Protein AF-N6WUW8-F1 (afdb_monomer_lite)

Secondary structure (DSSP, 8-state):
-PPP-PPPHHHHHHHHHHHHHHHHHHHHHHHHHHHHHHHHHHHHHHHTSTTTHHHHHHHHHHHHHHHHHHHHHHHHHHHHHHHHHHHHHTT-

Sequence (92 aa):
MMAPKELTHRDWWLGMADLASAGAAATAGRLEQVHLSIADETFNVLARIPVTRPVSQRVRQIHHGISTLSYRSVSAGALAFNMWLARQVSKD

Foldseek 3Di:
DDDDDDQDPVNVVLVVLLVVLVVQLVVLVVVLVVVLVVLVVVLVVQCVDVVSNVVSVVVNVVCNVVSVVVSVVRNVVSVVVSVVSVVVVVVD

Radius of gyration: 21.12 Å; chains: 1; bounding box: 44×18×69 Å

Structure (mmCIF, N/CA/C/O backbone):
data_AF-N6WUW8-F1
#
_entry.id   AF-N6WUW8-F1
#
loop_
_atom_site.group_PDB
_atom_site.id
_atom_site.type_symbol
_atom_site.label_atom_id
_atom_site.label_alt_id
_atom_site.label_comp_id
_atom_site.label_asym_id
_atom_site.label_entity_id
_atom_site.label_seq_id
_atom_site.pdbx_PDB_ins_code
_atom_site.Cartn_x
_atom_site.Cartn_y
_atom_site.Cartn_z
_atom_site.occupancy
_atom_site.B_iso_or_equiv
_atom_site.auth_seq_id
_atom_site.auth_comp_id
_atom_site.auth_asym_id
_atom_site.auth_atom_id
_atom_site.pdbx_PDB_model_num
ATOM 1 N N . MET A 1 1 ? 13.990 -8.262 -43.328 1.00 46.06 1 MET A N 1
ATOM 2 C CA . MET A 1 1 ? 14.391 -9.219 -42.274 1.00 46.06 1 MET A CA 1
ATOM 3 C C . MET A 1 1 ? 15.068 -8.424 -41.171 1.00 46.06 1 MET A C 1
ATOM 5 O O . MET A 1 1 ? 16.130 -7.875 -41.419 1.00 46.06 1 MET A O 1
ATOM 9 N N . MET A 1 2 ? 14.420 -8.265 -40.015 1.00 46.81 2 MET A N 1
ATOM 10 C CA . MET A 1 2 ? 15.038 -7.659 -38.829 1.00 46.81 2 MET A CA 1
ATOM 11 C C . MET A 1 2 ? 15.864 -8.750 -38.142 1.00 46.81 2 MET A C 1
ATOM 13 O O . MET A 1 2 ? 15.324 -9.813 -37.844 1.00 46.81 2 MET A O 1
ATOM 17 N N . ALA A 1 3 ? 17.164 -8.523 -37.965 1.00 58.25 3 ALA A N 1
ATOM 18 C CA . ALA A 1 3 ? 18.018 -9.434 -37.210 1.00 58.25 3 ALA A CA 1
ATOM 19 C C . ALA A 1 3 ? 17.547 -9.493 -35.741 1.00 58.25 3 ALA A C 1
ATOM 21 O O . ALA A 1 3 ? 17.087 -8.471 -35.222 1.00 58.25 3 ALA A O 1
ATOM 22 N N . PRO A 1 4 ? 17.624 -10.656 -35.069 1.00 66.56 4 PRO A N 1
ATOM 23 C CA . PRO A 1 4 ? 17.266 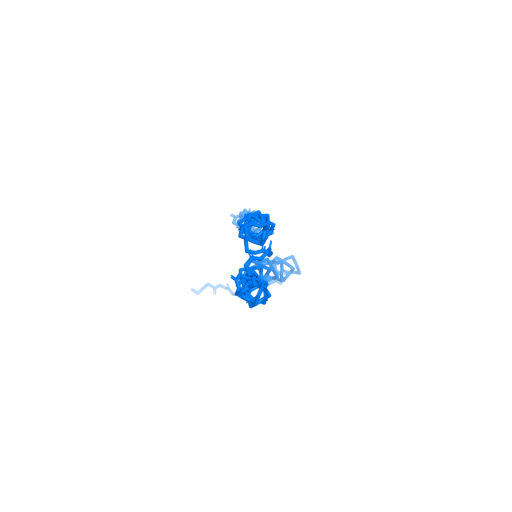-10.758 -33.659 1.00 66.56 4 PRO A CA 1
ATOM 24 C C . PRO A 1 4 ? 18.164 -9.839 -32.821 1.00 66.56 4 PRO A C 1
ATOM 26 O O . PRO A 1 4 ? 19.382 -9.822 -33.000 1.00 66.56 4 PRO A O 1
ATOM 29 N N . LYS A 1 5 ? 17.559 -9.056 -31.918 1.00 71.75 5 LYS A N 1
ATOM 30 C CA . LYS A 1 5 ? 18.300 -8.233 -30.955 1.00 71.75 5 LYS A CA 1
ATOM 31 C C . LYS A 1 5 ? 18.933 -9.172 -29.925 1.00 71.75 5 LYS A C 1
ATOM 33 O O . LYS A 1 5 ? 18.213 -9.859 -29.205 1.00 71.75 5 LYS A O 1
ATOM 38 N N . GLU A 1 6 ? 20.261 -9.212 -29.885 1.00 78.31 6 GLU A N 1
ATOM 39 C CA . GLU A 1 6 ? 21.024 -9.888 -28.8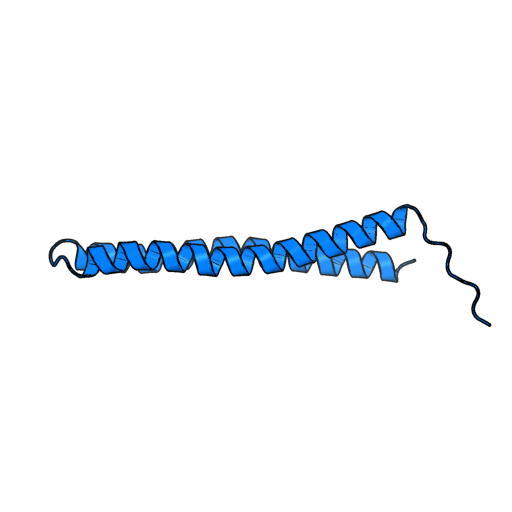30 1.00 78.31 6 GLU A CA 1
ATOM 40 C C . GLU A 1 6 ? 20.649 -9.267 -27.474 1.00 78.31 6 GLU A C 1
ATOM 42 O O . GLU A 1 6 ? 20.805 -8.061 -27.273 1.00 78.31 6 GLU A O 1
ATOM 47 N N . LEU A 1 7 ? 20.112 -10.080 -26.560 1.00 80.31 7 LEU A N 1
ATOM 48 C CA . LEU A 1 7 ? 19.798 -9.658 -25.195 1.00 80.31 7 LEU A CA 1
ATOM 49 C C . LEU A 1 7 ? 21.098 -9.456 -24.425 1.00 80.31 7 LEU A C 1
ATOM 51 O O . LEU A 1 7 ? 21.859 -10.400 -24.209 1.00 80.31 7 LEU A O 1
ATOM 55 N N . THR A 1 8 ? 21.342 -8.232 -23.970 1.00 88.00 8 THR A N 1
ATOM 56 C CA . THR A 1 8 ? 22.507 -7.963 -23.132 1.00 88.00 8 THR A CA 1
ATOM 57 C C . THR A 1 8 ? 22.239 -8.391 -21.686 1.00 88.00 8 THR A C 1
ATOM 59 O O . THR A 1 8 ? 21.099 -8.443 -21.220 1.00 88.00 8 THR A O 1
ATOM 62 N N . HIS A 1 9 ? 23.303 -8.637 -20.916 1.00 89.44 9 HIS A N 1
ATOM 63 C CA . HIS A 1 9 ? 23.186 -8.878 -19.470 1.00 89.44 9 HIS A CA 1
ATOM 64 C C . HIS A 1 9 ? 22.482 -7.711 -18.748 1.00 89.44 9 HIS A C 1
ATOM 66 O O . HIS A 1 9 ? 21.770 -7.917 -17.768 1.00 89.44 9 HIS A O 1
ATOM 72 N N . ARG A 1 10 ? 22.633 -6.480 -19.257 1.00 89.06 10 ARG A N 1
ATOM 73 C CA . ARG A 1 10 ? 21.928 -5.295 -18.754 1.00 89.06 10 ARG A CA 1
ATOM 74 C C . ARG A 1 10 ? 20.419 -5.385 -18.998 1.00 89.06 10 ARG A C 1
ATOM 76 O O . ARG A 1 10 ? 19.663 -5.129 -18.065 1.00 89.06 10 ARG A O 1
ATOM 83 N N . ASP A 1 11 ? 19.990 -5.782 -20.197 1.00 89.00 11 ASP A N 1
ATOM 84 C CA . ASP A 1 11 ? 18.565 -5.941 -20.531 1.00 89.00 11 ASP A CA 1
ATOM 85 C C . ASP A 1 11 ? 17.888 -6.983 -19.634 1.00 89.00 11 ASP A C 1
ATOM 87 O O . ASP A 1 11 ? 16.759 -6.783 -19.185 1.00 89.00 11 ASP A O 1
ATOM 91 N N . TRP A 1 12 ? 18.605 -8.063 -19.301 1.00 91.19 12 TRP A N 1
ATOM 92 C CA . TRP A 1 12 ? 18.115 -9.087 -18.378 1.00 91.19 12 TRP A CA 1
ATOM 93 C C . TRP A 1 12 ? 17.821 -8.514 -16.984 1.00 91.19 12 TRP A C 1
ATOM 95 O O . TRP A 1 12 ? 16.728 -8.701 -16.446 1.00 91.19 12 TRP A O 1
ATOM 105 N N . TRP A 1 13 ? 18.762 -7.754 -16.412 1.00 93.81 13 TRP A N 1
ATOM 106 C CA . TRP A 1 13 ? 18.573 -7.131 -15.099 1.00 93.81 13 TRP A CA 1
ATOM 107 C C . TRP A 1 13 ? 17.504 -6.036 -15.104 1.00 93.81 13 TRP A C 1
ATOM 109 O O . TRP A 1 13 ? 16.768 -5.910 -14.124 1.00 93.81 13 TRP A O 1
ATOM 119 N N . LEU A 1 14 ? 17.376 -5.275 -16.195 1.00 92.31 14 LEU A N 1
ATOM 120 C CA . LEU A 1 14 ? 16.299 -4.294 -16.351 1.00 92.31 14 LEU A CA 1
ATOM 121 C C . LEU A 1 14 ? 14.925 -4.975 -16.372 1.00 92.31 14 LEU A C 1
ATOM 123 O O . LEU A 1 14 ? 14.023 -4.515 -15.676 1.00 92.31 14 LEU A O 1
ATOM 127 N N . GLY A 1 15 ? 14.782 -6.102 -17.077 1.00 91.75 15 GLY A N 1
ATOM 128 C CA . GLY A 1 15 ? 13.548 -6.895 -17.072 1.00 91.75 15 GLY A CA 1
ATOM 129 C C . GLY A 1 15 ? 13.212 -7.486 -15.697 1.00 91.75 15 GLY A C 1
ATOM 130 O O . GLY A 1 15 ? 12.062 -7.448 -15.263 1.00 91.75 15 GLY A O 1
ATOM 131 N N . MET A 1 16 ? 14.215 -7.972 -14.961 1.00 95.31 16 MET A N 1
ATOM 132 C CA . MET A 1 16 ? 14.022 -8.448 -13.585 1.00 95.31 16 MET A CA 1
ATOM 133 C C . MET A 1 16 ? 13.564 -7.325 -12.643 1.00 95.31 16 MET A C 1
ATOM 135 O O . MET A 1 16 ? 12.670 -7.530 -11.820 1.00 95.31 16 MET A O 1
ATOM 139 N N . ALA A 1 17 ? 14.151 -6.133 -12.768 1.00 95.19 17 ALA A N 1
ATOM 140 C CA . ALA A 1 17 ? 13.771 -4.969 -11.971 1.00 95.19 17 ALA A CA 1
ATOM 141 C C . ALA A 1 17 ? 12.360 -4.455 -12.324 1.00 95.19 17 ALA A C 1
ATOM 143 O O . ALA A 1 17 ? 11.605 -4.051 -11.433 1.00 95.19 17 ALA A O 1
ATOM 144 N N . ASP A 1 18 ? 11.982 -4.515 -13.603 1.00 94.62 18 ASP A N 1
ATOM 145 C CA . ASP A 1 18 ? 10.634 -4.205 -14.082 1.00 94.62 18 ASP A CA 1
ATOM 146 C C . ASP A 1 18 ? 9.595 -5.136 -13.439 1.00 94.62 18 ASP A C 1
ATOM 148 O O . ASP A 1 18 ? 8.688 -4.673 -12.743 1.00 94.62 18 ASP A O 1
ATOM 152 N N . LEU A 1 19 ? 9.810 -6.454 -13.529 1.00 95.88 19 LEU A N 1
ATOM 153 C CA . LEU A 1 19 ? 8.933 -7.453 -12.913 1.00 95.88 19 LEU A CA 1
ATOM 154 C C . LEU A 1 19 ? 8.821 -7.270 -11.393 1.00 95.88 19 LEU A C 1
ATOM 156 O O . LEU A 1 19 ? 7.721 -7.310 -10.836 1.00 95.88 19 LEU A O 1
ATOM 160 N N . ALA A 1 20 ? 9.949 -7.056 -10.711 1.00 97.31 20 ALA A N 1
ATOM 161 C CA . ALA A 1 20 ? 9.974 -6.883 -9.262 1.00 97.31 20 ALA A CA 1
ATOM 162 C C . ALA A 1 20 ? 9.196 -5.636 -8.817 1.00 97.31 20 ALA A C 1
ATOM 164 O O . ALA A 1 20 ? 8.430 -5.693 -7.854 1.00 97.31 20 ALA A O 1
ATOM 165 N N . SER A 1 21 ? 9.353 -4.517 -9.526 1.00 95.94 21 SER A N 1
ATOM 166 C CA . SER A 1 21 ? 8.667 -3.263 -9.199 1.00 95.94 21 SER A CA 1
ATOM 167 C C . SER A 1 21 ? 7.167 -3.316 -9.490 1.00 95.94 21 SER A C 1
ATOM 169 O O . SER A 1 21 ? 6.370 -2.906 -8.643 1.00 95.94 21 SER A O 1
ATOM 171 N N . ALA A 1 22 ? 6.755 -3.919 -10.608 1.00 95.12 22 ALA A N 1
ATOM 172 C CA . ALA A 1 22 ? 5.345 -4.190 -10.884 1.00 95.12 22 ALA A CA 1
ATOM 173 C C . ALA A 1 22 ? 4.725 -5.112 -9.814 1.00 95.12 22 ALA A C 1
ATOM 175 O O . ALA A 1 22 ? 3.639 -4.841 -9.292 1.00 95.12 22 ALA A O 1
ATOM 176 N N . GLY A 1 23 ? 5.448 -6.168 -9.427 1.00 96.81 23 GLY A N 1
ATOM 177 C CA . GLY A 1 23 ? 5.040 -7.089 -8.369 1.00 96.81 23 GLY A CA 1
ATOM 178 C C . GLY A 1 23 ? 4.908 -6.410 -7.005 1.00 96.81 23 GLY A C 1
ATOM 179 O O . GLY A 1 23 ? 3.931 -6.652 -6.293 1.00 96.81 23 GLY A O 1
ATOM 180 N N . ALA A 1 24 ? 5.841 -5.523 -6.652 1.00 97.38 24 ALA A N 1
ATOM 181 C CA . ALA A 1 24 ? 5.800 -4.761 -5.407 1.00 97.38 24 ALA A CA 1
ATOM 182 C C . ALA A 1 24 ? 4.579 -3.831 -5.348 1.00 97.38 24 ALA A C 1
ATOM 184 O O . ALA A 1 24 ? 3.872 -3.827 -4.340 1.00 97.38 24 ALA A O 1
ATOM 185 N N . ALA A 1 25 ? 4.279 -3.110 -6.434 1.00 96.62 25 ALA A N 1
ATOM 186 C CA . ALA A 1 25 ? 3.100 -2.247 -6.509 1.00 96.62 25 ALA A CA 1
ATOM 187 C C . ALA A 1 25 ? 1.793 -3.041 -6.335 1.00 96.62 25 ALA A C 1
ATOM 189 O O . ALA A 1 25 ? 0.938 -2.678 -5.520 1.00 96.62 25 ALA A O 1
ATOM 190 N N . ALA A 1 26 ? 1.660 -4.168 -7.043 1.00 96.75 26 ALA A N 1
ATOM 191 C CA . ALA A 1 26 ? 0.485 -5.033 -6.949 1.00 96.75 26 ALA A CA 1
ATOM 192 C C . ALA A 1 26 ? 0.337 -5.671 -5.556 1.00 96.75 26 ALA A C 1
ATOM 194 O O . ALA A 1 26 ? -0.762 -5.729 -4.998 1.00 96.75 26 ALA A O 1
ATOM 195 N N . THR A 1 27 ? 1.447 -6.130 -4.975 1.00 97.38 27 THR A N 1
ATOM 196 C CA . THR A 1 27 ? 1.457 -6.766 -3.652 1.00 97.38 27 THR A CA 1
ATOM 197 C C . THR A 1 27 ? 1.127 -5.764 -2.555 1.00 97.38 27 THR A C 1
ATOM 199 O O . THR A 1 27 ? 0.331 -6.086 -1.678 1.00 97.38 27 THR A O 1
ATOM 202 N N . ALA A 1 28 ? 1.657 -4.539 -2.621 1.00 97.69 28 ALA A N 1
ATOM 203 C CA . ALA A 1 28 ? 1.330 -3.483 -1.666 1.00 97.69 28 ALA A CA 1
ATOM 204 C C . ALA A 1 28 ? -0.180 -3.197 -1.635 1.00 97.69 28 ALA A C 1
ATOM 206 O O . ALA A 1 28 ? -0.766 -3.154 -0.556 1.00 97.69 28 ALA A O 1
ATOM 207 N N . GLY A 1 29 ? -0.827 -3.101 -2.803 1.00 97.19 29 GLY A N 1
ATOM 208 C CA . GLY A 1 29 ? -2.278 -2.906 -2.883 1.00 97.19 29 GLY A CA 1
ATOM 209 C C . GLY A 1 29 ? -3.086 -4.079 -2.316 1.00 97.19 29 GLY A C 1
ATOM 210 O O . GLY A 1 29 ? -4.092 -3.873 -1.641 1.00 97.19 29 GLY A O 1
ATOM 211 N N . ARG A 1 30 ? -2.642 -5.325 -2.528 1.00 97.06 30 ARG A N 1
ATOM 212 C CA . ARG A 1 30 ? -3.301 -6.494 -1.917 1.00 97.06 30 ARG A CA 1
ATOM 213 C C . ARG A 1 30 ? -3.100 -6.559 -0.408 1.00 97.06 30 ARG A C 1
ATOM 215 O O . ARG A 1 30 ? -4.040 -6.880 0.313 1.00 97.06 30 ARG A O 1
ATOM 222 N N . LEU A 1 31 ? -1.899 -6.249 0.075 1.00 97.50 31 LEU A N 1
ATOM 223 C CA . LEU A 1 31 ? -1.621 -6.214 1.507 1.00 97.50 31 LEU A CA 1
ATOM 224 C C . LEU A 1 31 ? -2.418 -5.112 2.207 1.00 97.50 31 LEU A C 1
ATOM 226 O O . LEU A 1 31 ? -2.898 -5.366 3.304 1.00 97.50 31 LEU A O 1
ATOM 230 N N . GLU A 1 32 ? -2.634 -3.955 1.571 1.00 97.75 32 GLU A N 1
ATOM 231 C CA . GLU A 1 32 ? -3.550 -2.918 2.068 1.00 97.75 32 GLU A CA 1
ATOM 232 C C . GLU A 1 32 ? -4.936 -3.506 2.344 1.00 97.75 32 GLU A C 1
ATOM 234 O O . GLU A 1 32 ? -5.439 -3.417 3.461 1.00 97.75 32 GLU A O 1
ATOM 239 N N . GLN A 1 33 ? -5.526 -4.184 1.356 1.00 96.69 33 GLN A N 1
ATOM 240 C CA . GLN A 1 33 ? -6.861 -4.777 1.480 1.00 96.69 33 GLN A CA 1
ATOM 241 C C . GLN A 1 33 ? -6.931 -5.818 2.601 1.00 96.69 33 GLN A C 1
ATOM 243 O O . GLN A 1 33 ? -7.850 -5.789 3.419 1.00 96.69 33 GLN A O 1
ATOM 248 N N . VAL A 1 34 ? -5.945 -6.717 2.665 1.00 97.56 34 VAL A N 1
ATOM 249 C CA . VAL A 1 34 ? -5.886 -7.752 3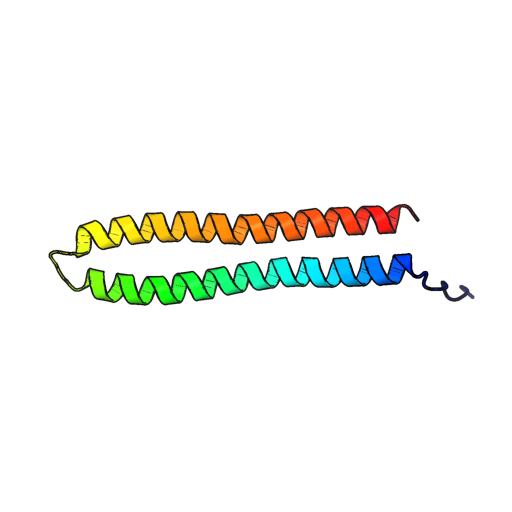.704 1.00 97.56 34 VAL A CA 1
ATOM 250 C C . VAL A 1 34 ? -5.714 -7.120 5.085 1.00 97.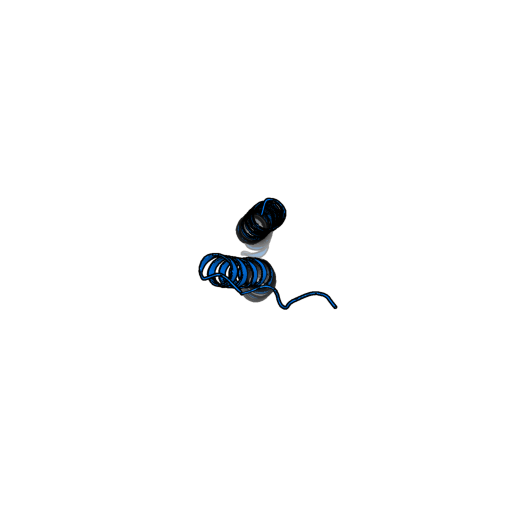56 34 VAL A C 1
ATOM 252 O O . VAL A 1 34 ? -6.470 -7.449 5.998 1.00 97.56 34 VAL A O 1
ATOM 255 N N . HIS A 1 35 ? -4.785 -6.177 5.239 1.00 97.19 35 HIS A N 1
ATOM 256 C CA . HIS A 1 35 ? -4.529 -5.500 6.508 1.00 97.19 35 HIS A CA 1
ATOM 257 C C . HIS A 1 35 ? -5.781 -4.786 7.023 1.00 97.19 35 HIS A C 1
ATOM 259 O O . HIS A 1 35 ? -6.176 -4.989 8.172 1.00 97.19 35 HIS A O 1
ATOM 265 N N . LEU A 1 36 ? -6.437 -4.002 6.161 1.00 96.81 36 LEU A N 1
ATOM 266 C CA . LEU A 1 36 ? -7.660 -3.287 6.516 1.00 96.81 36 LEU A CA 1
ATOM 267 C C . LEU A 1 36 ? -8.792 -4.254 6.879 1.00 96.81 36 LEU A C 1
ATOM 269 O O . LEU A 1 36 ? -9.485 -4.015 7.862 1.00 96.81 36 LEU A O 1
ATOM 273 N N . SER A 1 37 ? -8.939 -5.376 6.164 1.00 95.94 37 SER A N 1
ATOM 274 C CA . SER A 1 37 ? -9.975 -6.373 6.471 1.00 95.94 37 SER A CA 1
ATOM 275 C C . SER A 1 37 ? -9.801 -7.019 7.852 1.00 95.94 37 SER A C 1
ATOM 277 O O . SER A 1 37 ? -10.769 -7.165 8.596 1.00 95.94 37 SER A O 1
ATOM 279 N N . ILE A 1 38 ? -8.560 -7.347 8.231 1.00 94.31 38 ILE A N 1
ATOM 280 C CA . ILE A 1 38 ? -8.242 -7.937 9.540 1.00 94.31 38 ILE A CA 1
ATOM 281 C C . ILE A 1 38 ? -8.472 -6.908 10.652 1.00 94.31 38 ILE A C 1
ATOM 283 O O . ILE A 1 38 ? -9.050 -7.217 11.699 1.00 94.31 38 ILE A O 1
ATOM 287 N N . ALA A 1 39 ? -8.041 -5.666 10.424 1.00 93.88 39 ALA A N 1
ATOM 288 C CA . ALA A 1 39 ? -8.258 -4.578 11.366 1.00 93.88 39 ALA A CA 1
ATOM 289 C C . ALA A 1 39 ? -9.756 -4.290 11.560 1.00 93.88 39 ALA A C 1
ATOM 291 O O . ALA A 1 39 ? -10.206 -4.090 12.691 1.00 93.88 39 ALA A O 1
ATOM 292 N N . ASP A 1 40 ? -10.539 -4.316 10.481 1.00 95.56 40 ASP A N 1
ATOM 293 C CA . ASP A 1 40 ? -11.980 -4.078 10.511 1.00 95.56 40 ASP A CA 1
ATOM 294 C C . ASP A 1 40 ? -12.734 -5.090 11.363 1.00 95.56 40 ASP A C 1
ATOM 296 O O . ASP A 1 40 ? -13.617 -4.686 12.121 1.00 95.56 40 ASP A O 1
ATOM 300 N N . GLU A 1 41 ? -12.364 -6.370 11.314 1.00 95.38 41 GLU A N 1
ATOM 301 C CA . GLU A 1 41 ? -12.967 -7.384 12.183 1.00 95.38 41 GLU A CA 1
ATOM 302 C C . GLU A 1 41 ? -12.766 -7.028 13.664 1.00 95.38 41 GLU A C 1
ATOM 304 O O . GLU A 1 41 ? -13.717 -6.988 14.450 1.00 95.38 41 GLU A O 1
ATOM 309 N N . THR A 1 42 ? -11.544 -6.640 14.030 1.00 93.19 42 THR A N 1
ATOM 310 C CA . THR A 1 42 ? -11.214 -6.235 15.404 1.00 93.19 42 THR A CA 1
ATOM 311 C C . THR A 1 42 ? -12.006 -4.995 15.832 1.00 93.19 42 THR A C 1
ATOM 313 O O . THR A 1 42 ? -12.579 -4.953 16.926 1.00 93.19 42 THR A O 1
ATOM 316 N N . PHE A 1 43 ? -12.105 -3.980 14.967 1.00 95.12 43 PHE A N 1
ATOM 317 C CA . PHE A 1 43 ? -12.892 -2.783 15.266 1.00 95.12 43 PHE A CA 1
ATOM 318 C C . PHE A 1 43 ? -14.398 -3.054 15.311 1.00 95.12 43 PHE A C 1
ATOM 320 O O . PHE A 1 43 ? -15.098 -2.418 16.100 1.00 95.12 43 PHE A O 1
ATOM 327 N N . ASN A 1 44 ? -14.910 -3.996 14.519 1.00 95.31 44 ASN A N 1
ATOM 328 C CA . ASN A 1 44 ? -16.314 -4.396 14.554 1.00 95.31 44 ASN A CA 1
ATOM 329 C C . ASN A 1 44 ? -16.670 -5.064 15.887 1.00 95.31 44 ASN A C 1
ATOM 331 O O . ASN A 1 44 ? -17.733 -4.773 16.438 1.00 95.31 44 ASN A O 1
ATOM 335 N N . VAL A 1 45 ? -15.782 -5.896 16.442 1.00 95.31 45 VAL A N 1
ATOM 336 C CA . VAL A 1 45 ? -15.950 -6.457 17.793 1.00 95.31 45 VAL A CA 1
ATOM 337 C C . VAL A 1 45 ? -16.001 -5.335 18.836 1.00 95.31 45 VAL A C 1
ATOM 339 O O . VAL A 1 45 ? -16.948 -5.265 19.620 1.00 95.31 45 VAL A O 1
ATOM 342 N N . LEU A 1 46 ? -15.045 -4.401 18.805 1.00 92.88 46 LEU A N 1
ATOM 343 C CA . LEU A 1 46 ? -14.989 -3.280 19.754 1.00 92.88 46 LEU A CA 1
ATOM 344 C C . LEU A 1 46 ? -16.171 -2.307 19.628 1.00 92.88 46 LEU A C 1
ATOM 346 O O . LEU A 1 46 ? -16.585 -1.709 20.622 1.00 92.88 46 LEU A O 1
ATOM 350 N N . ALA A 1 47 ? -16.738 -2.150 18.432 1.00 92.56 47 ALA A N 1
ATOM 351 C CA . ALA A 1 47 ? -17.884 -1.277 18.194 1.00 92.56 47 ALA A CA 1
ATOM 352 C C . ALA A 1 47 ? -19.193 -1.816 18.797 1.00 92.56 47 ALA A C 1
ATOM 354 O O . ALA A 1 47 ? -20.117 -1.034 19.038 1.00 92.56 47 ALA A O 1
ATOM 355 N N . ARG A 1 48 ? -19.280 -3.130 19.059 1.00 95.12 48 ARG A N 1
ATOM 356 C CA . ARG A 1 48 ? -20.441 -3.767 19.709 1.00 95.12 48 ARG A CA 1
ATOM 357 C C . ARG A 1 48 ? -20.485 -3.518 21.217 1.00 95.12 48 ARG A C 1
ATOM 359 O O . ARG A 1 48 ? -21.541 -3.673 21.821 1.00 95.12 48 ARG A O 1
ATOM 366 N N . ILE A 1 49 ? -19.368 -3.113 21.818 1.00 95.19 49 ILE A N 1
ATOM 367 C CA . ILE A 1 49 ? -19.262 -2.853 23.253 1.00 95.19 49 ILE A CA 1
ATOM 368 C C . ILE A 1 49 ? -19.452 -1.339 23.496 1.00 95.19 49 ILE A C 1
ATOM 370 O O . ILE A 1 49 ? -18.629 -0.540 23.037 1.00 95.19 49 ILE A O 1
ATOM 374 N N . PRO A 1 50 ? -20.500 -0.901 24.228 1.00 92.50 50 PRO A N 1
ATOM 375 C CA . PRO A 1 50 ? -20.848 0.520 24.356 1.00 92.50 50 PRO A CA 1
ATOM 376 C C . PRO A 1 50 ? -19.721 1.412 24.887 1.00 92.50 50 PRO A C 1
ATOM 378 O O . PRO A 1 50 ? -19.534 2.519 24.386 1.00 92.50 50 PRO A O 1
ATOM 381 N N . VAL A 1 51 ? -18.944 0.926 25.862 1.00 96.12 51 VAL A N 1
ATOM 382 C CA . VAL A 1 51 ? -17.872 1.711 26.500 1.00 96.12 51 VAL A CA 1
ATOM 383 C C . VAL A 1 51 ? -16.660 1.925 25.583 1.00 96.12 51 VAL A C 1
ATOM 385 O O . VAL A 1 51 ? -16.036 2.981 25.628 1.00 96.12 51 VAL A O 1
ATOM 388 N N . THR A 1 52 ? -16.340 0.971 24.703 1.00 94.12 52 THR A N 1
ATOM 389 C CA . THR A 1 52 ? -15.191 1.072 23.782 1.00 94.12 52 THR A CA 1
ATOM 390 C C . THR A 1 52 ? -15.558 1.684 22.436 1.00 94.12 52 THR A C 1
ATOM 392 O O . THR A 1 52 ? -14.678 2.173 21.725 1.00 94.12 52 THR A O 1
ATOM 395 N N . ARG A 1 53 ? -16.847 1.697 22.077 1.00 91.94 53 ARG A N 1
ATOM 396 C CA . ARG A 1 53 ? -17.349 2.188 20.789 1.00 91.94 53 ARG A CA 1
ATOM 397 C C . ARG A 1 53 ? -16.789 3.560 20.367 1.00 91.94 53 ARG A C 1
ATOM 399 O O . ARG A 1 53 ? -16.209 3.608 19.282 1.00 91.94 53 ARG A O 1
ATOM 406 N N . PRO A 1 54 ? -16.873 4.649 21.159 1.00 92.88 54 PRO A N 1
ATOM 407 C CA . PRO A 1 54 ? -16.430 5.971 20.698 1.00 92.88 54 PRO A CA 1
ATOM 408 C C . PRO A 1 54 ? -14.921 6.036 20.419 1.00 92.88 54 PRO A C 1
ATOM 410 O O . PRO A 1 54 ? -14.492 6.628 19.428 1.00 92.88 54 PRO A O 1
ATOM 413 N N . VAL A 1 55 ? -14.110 5.385 21.257 1.00 94.88 55 VAL A N 1
ATOM 414 C CA . VAL A 1 55 ? -12.651 5.343 21.080 1.00 94.88 55 VAL A CA 1
ATOM 415 C C . VAL A 1 55 ? -12.285 4.453 19.893 1.00 94.88 55 VAL A C 1
ATOM 417 O O . VAL A 1 55 ? -11.503 4.863 19.038 1.00 94.88 55 VAL A O 1
ATOM 420 N N . SER A 1 56 ? -12.898 3.272 19.788 1.00 94.00 56 SER A N 1
ATOM 421 C CA . SER A 1 56 ? -12.628 2.319 18.705 1.00 94.00 56 SER A CA 1
ATOM 422 C C . SER A 1 56 ? -12.926 2.896 17.320 1.00 94.00 56 SER A C 1
ATOM 424 O O . SER A 1 56 ? -12.141 2.692 16.400 1.00 94.00 56 SER A O 1
ATOM 426 N N . GLN A 1 57 ? -13.994 3.688 17.170 1.00 94.00 57 GLN A N 1
ATOM 427 C CA . GLN A 1 57 ? -14.325 4.348 15.904 1.00 94.00 57 GLN A CA 1
ATOM 428 C C . GLN A 1 57 ? -13.259 5.367 15.491 1.00 94.00 57 GLN A C 1
ATOM 430 O O . GLN A 1 57 ? -12.853 5.393 14.329 1.00 94.00 57 GLN A O 1
ATOM 435 N N . ARG A 1 58 ? -12.766 6.177 16.436 1.00 95.12 58 ARG A N 1
ATOM 436 C CA . ARG A 1 58 ? -11.695 7.144 16.160 1.00 95.12 58 ARG A CA 1
ATOM 437 C C . ARG A 1 58 ? -10.393 6.436 15.788 1.00 95.12 58 ARG A C 1
ATOM 439 O O . ARG A 1 58 ? -9.756 6.804 14.804 1.00 95.12 58 ARG A O 1
ATOM 446 N N . VAL A 1 59 ? -10.017 5.401 16.541 1.00 95.88 59 VAL A N 1
ATOM 447 C CA . VAL A 1 59 ? -8.809 4.613 16.255 1.00 95.88 59 VAL A CA 1
ATOM 448 C C . VAL A 1 59 ? -8.927 3.915 14.897 1.00 95.88 59 VAL A C 1
ATOM 450 O O . VAL A 1 59 ? -7.962 3.942 14.139 1.00 95.88 59 VAL A O 1
AT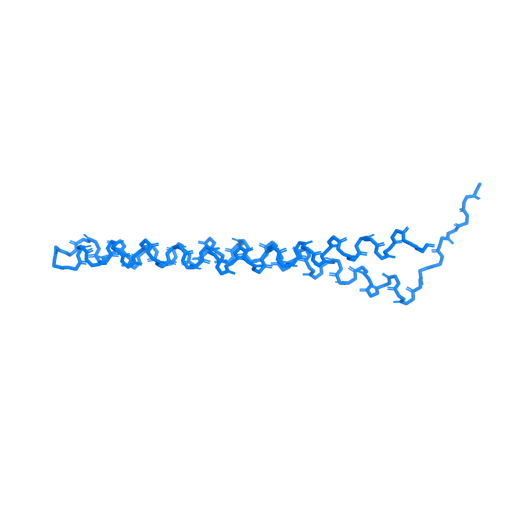OM 453 N N . ARG A 1 60 ? -10.105 3.388 14.529 1.00 95.81 60 ARG A N 1
ATOM 454 C CA . ARG A 1 60 ? -10.358 2.789 13.207 1.00 95.81 60 ARG A CA 1
ATOM 455 C C . ARG A 1 60 ? -10.065 3.760 12.071 1.00 95.81 60 ARG A C 1
ATOM 457 O O . ARG A 1 60 ? -9.364 3.390 11.134 1.00 95.81 60 ARG A O 1
ATOM 464 N N . GLN A 1 61 ? -10.578 4.987 12.162 1.00 96.38 61 GLN A N 1
ATOM 465 C CA . GLN A 1 61 ? -10.375 6.020 11.139 1.00 96.38 61 GLN A CA 1
ATOM 466 C C . GLN A 1 61 ? -8.891 6.366 10.976 1.00 96.38 61 GLN A C 1
ATOM 468 O O . GLN A 1 61 ? -8.380 6.386 9.858 1.00 96.38 61 GLN A O 1
ATOM 473 N N . ILE A 1 62 ? -8.190 6.584 12.092 1.00 97.31 62 ILE A N 1
ATOM 474 C CA . ILE A 1 62 ? -6.757 6.903 12.083 1.00 97.31 62 ILE A CA 1
ATOM 475 C C . ILE A 1 62 ? -5.949 5.727 11.523 1.00 97.31 62 ILE A C 1
ATOM 477 O O . ILE A 1 62 ? -5.101 5.924 10.655 1.00 97.31 62 ILE A O 1
ATOM 481 N N . HIS A 1 63 ? -6.242 4.503 11.966 1.00 97.44 63 HIS A N 1
ATOM 482 C CA . HIS A 1 63 ? -5.583 3.290 11.491 1.00 97.44 63 HIS A CA 1
ATOM 483 C C . HIS A 1 63 ? -5.768 3.093 9.981 1.00 97.44 63 HIS A C 1
ATOM 485 O O . HIS A 1 63 ? -4.792 2.811 9.289 1.00 97.44 63 HIS A O 1
ATOM 491 N N . HIS A 1 64 ? -6.983 3.287 9.457 1.00 96.19 64 HIS A N 1
ATOM 492 C CA . HIS A 1 64 ? -7.246 3.213 8.017 1.00 96.19 64 HIS A CA 1
ATOM 493 C C . HIS A 1 64 ? -6.444 4.254 7.250 1.00 96.19 64 HIS A C 1
ATOM 495 O O . HIS A 1 64 ? -5.819 3.919 6.247 1.00 96.19 64 HIS A O 1
ATOM 501 N N . GLY A 1 65 ? -6.434 5.498 7.732 1.00 96.56 65 GLY A N 1
ATOM 502 C CA . GLY A 1 65 ? -5.694 6.583 7.098 1.00 96.56 65 GLY A CA 1
ATOM 503 C C . GLY A 1 65 ? -4.198 6.291 7.018 1.00 96.56 65 GLY A C 1
ATOM 504 O O . GLY A 1 65 ? -3.624 6.343 5.932 1.00 96.56 65 GLY A O 1
ATOM 505 N N . ILE A 1 66 ? -3.582 5.928 8.147 1.00 96.88 66 ILE A N 1
ATOM 506 C CA . ILE A 1 66 ? -2.147 5.621 8.207 1.00 96.88 66 ILE A CA 1
ATOM 507 C C . ILE A 1 66 ? -1.828 4.397 7.349 1.00 96.88 66 ILE A C 1
ATOM 509 O O . ILE A 1 66 ? -0.927 4.467 6.522 1.00 96.88 66 ILE A O 1
ATOM 513 N N . SER A 1 67 ? -2.592 3.311 7.483 1.00 96.00 67 SER A N 1
ATOM 514 C CA . SER A 1 67 ? -2.343 2.078 6.728 1.00 96.00 67 SER A CA 1
ATOM 515 C C . SER A 1 67 ? -2.467 2.310 5.223 1.00 96.00 67 SER A C 1
ATOM 517 O O . SER A 1 67 ? -1.557 1.968 4.473 1.00 96.00 67 SER A O 1
ATOM 519 N N . THR A 1 68 ? -3.539 2.977 4.783 1.00 96.75 68 THR A N 1
ATOM 520 C CA . THR A 1 68 ? -3.740 3.360 3.376 1.00 96.75 68 THR A CA 1
ATOM 521 C C . THR A 1 68 ? -2.567 4.195 2.871 1.00 96.75 68 THR A C 1
ATOM 523 O O . THR A 1 68 ? -2.015 3.914 1.810 1.00 96.75 68 THR A O 1
ATOM 526 N N . LEU A 1 69 ? -2.140 5.205 3.635 1.00 97.69 69 LEU A N 1
ATOM 527 C CA . LEU A 1 69 ? -1.013 6.055 3.256 1.00 97.69 69 LEU A CA 1
ATOM 528 C C . LEU A 1 69 ? 0.294 5.256 3.145 1.00 97.69 69 LEU A C 1
ATOM 530 O O . LEU A 1 69 ? 1.040 5.440 2.184 1.00 97.69 69 LEU A O 1
ATOM 534 N N . SER A 1 70 ? 0.561 4.357 4.093 1.00 97.31 70 SER A N 1
ATOM 535 C CA . SER A 1 70 ? 1.756 3.511 4.108 1.00 97.31 70 SER A CA 1
ATOM 536 C C . SER A 1 70 ? 1.805 2.542 2.927 1.00 97.31 70 SER A C 1
ATOM 538 O O . SER A 1 70 ? 2.830 2.451 2.259 1.00 97.31 70 SER A O 1
ATOM 540 N N . TYR A 1 71 ? 0.716 1.838 2.620 1.00 96.88 71 TYR A N 1
ATOM 541 C CA . TYR A 1 71 ? 0.706 0.910 1.485 1.00 96.88 71 TYR A CA 1
ATOM 542 C C . TYR A 1 71 ? 0.743 1.640 0.143 1.00 96.88 71 TYR A C 1
ATOM 544 O O . TYR A 1 71 ? 1.477 1.244 -0.768 1.00 96.88 71 TYR A O 1
ATOM 552 N N . ARG A 1 72 ? 0.008 2.750 0.021 1.00 96.00 72 ARG A N 1
ATOM 553 C CA . ARG A 1 72 ? 0.001 3.540 -1.212 1.00 96.00 72 ARG A CA 1
ATOM 554 C C . ARG A 1 72 ? 1.321 4.242 -1.473 1.00 96.00 72 ARG A C 1
ATOM 556 O O . ARG A 1 72 ? 1.665 4.391 -2.639 1.00 96.00 72 ARG A O 1
ATOM 563 N N . SER A 1 73 ? 2.078 4.637 -0.449 1.00 97.44 73 SER A N 1
ATOM 564 C CA . SER A 1 73 ? 3.413 5.210 -0.659 1.00 97.44 73 SER A CA 1
ATOM 565 C C . SER A 1 73 ? 4.390 4.173 -1.217 1.00 97.44 73 SER A C 1
ATOM 567 O O . SER A 1 73 ? 5.123 4.482 -2.154 1.00 97.44 73 SER A O 1
ATOM 569 N N . VAL A 1 74 ? 4.336 2.925 -0.735 1.00 96.62 74 VAL A N 1
ATOM 570 C CA . VAL A 1 74 ? 5.114 1.808 -1.299 1.00 96.62 74 VAL A CA 1
ATOM 571 C C . VAL A 1 74 ? 4.704 1.541 -2.744 1.00 96.62 74 VAL A C 1
ATOM 573 O O . VAL A 1 74 ? 5.564 1.456 -3.619 1.00 96.62 74 VAL A O 1
ATOM 576 N N . SER A 1 75 ? 3.398 1.464 -3.014 1.00 97.31 75 SER A N 1
ATOM 577 C CA . SER A 1 75 ? 2.886 1.259 -4.372 1.00 97.31 75 SER A CA 1
ATOM 578 C C . SER A 1 75 ? 3.308 2.388 -5.319 1.00 97.31 75 SER A C 1
ATOM 580 O O . SER A 1 75 ? 3.867 2.132 -6.383 1.00 97.31 75 SER A O 1
ATOM 582 N N . ALA A 1 76 ? 3.148 3.646 -4.902 1.00 96.81 76 ALA A N 1
ATOM 583 C CA . ALA A 1 76 ? 3.566 4.812 -5.674 1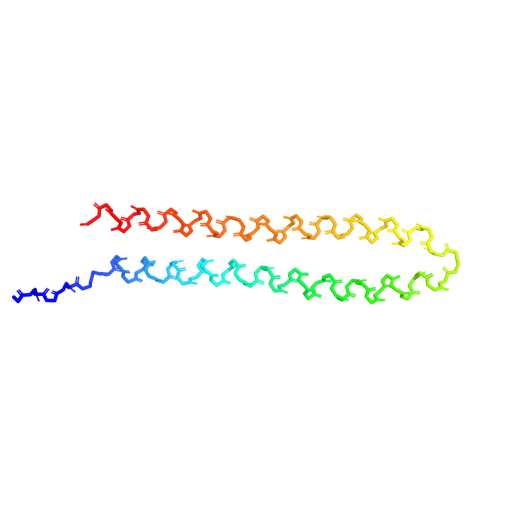.00 96.81 76 ALA A CA 1
ATOM 584 C C . ALA A 1 76 ? 5.081 4.835 -5.919 1.00 96.81 76 ALA A C 1
ATOM 586 O O . ALA A 1 76 ? 5.512 5.123 -7.033 1.00 96.81 76 ALA A O 1
ATOM 587 N N . GLY A 1 77 ? 5.891 4.498 -4.911 1.00 97.69 77 GLY A N 1
ATOM 588 C CA . GLY A 1 77 ? 7.343 4.395 -5.049 1.00 97.69 77 GLY A CA 1
ATOM 589 C C . GLY A 1 77 ? 7.755 3.314 -6.048 1.00 97.69 77 GLY A C 1
ATOM 590 O O . GLY A 1 77 ? 8.594 3.562 -6.912 1.00 97.69 77 GLY A O 1
ATOM 591 N N . ALA A 1 78 ? 7.117 2.144 -5.987 1.00 96.12 78 ALA A N 1
ATOM 592 C CA . ALA A 1 78 ? 7.354 1.052 -6.924 1.00 96.12 78 ALA A CA 1
ATOM 593 C C . ALA A 1 78 ? 6.966 1.430 -8.364 1.00 96.12 78 ALA A C 1
ATOM 595 O O . ALA A 1 78 ? 7.738 1.181 -9.289 1.00 96.12 78 ALA A O 1
ATOM 596 N N . LEU A 1 79 ? 5.828 2.104 -8.556 1.00 95.81 79 LEU A N 1
ATOM 597 C CA . LEU A 1 79 ? 5.406 2.617 -9.863 1.00 95.81 79 LEU A CA 1
ATOM 598 C C . LEU A 1 79 ? 6.356 3.696 -10.396 1.00 95.81 79 LEU A C 1
ATOM 600 O O . LEU A 1 79 ? 6.735 3.661 -11.565 1.00 95.81 79 LEU A O 1
ATOM 604 N N . ALA A 1 80 ? 6.783 4.636 -9.551 1.00 97.00 80 ALA A N 1
ATOM 605 C CA . ALA A 1 80 ? 7.733 5.674 -9.943 1.00 97.00 80 ALA A CA 1
ATOM 606 C C . ALA A 1 80 ? 9.082 5.073 -10.367 1.00 97.00 80 ALA A C 1
ATOM 608 O O . ALA A 1 80 ? 9.667 5.496 -11.367 1.00 97.00 80 ALA A O 1
ATOM 609 N N . PHE A 1 81 ? 9.553 4.057 -9.641 1.00 96.06 81 PHE A N 1
ATOM 610 C CA . PHE A 1 81 ? 10.760 3.319 -9.994 1.00 96.06 81 PHE A CA 1
ATOM 611 C C . PHE A 1 81 ? 10.599 2.562 -11.318 1.00 96.06 81 PHE A C 1
ATOM 613 O O . PHE A 1 81 ? 11.472 2.645 -12.179 1.00 96.06 81 PHE A O 1
ATOM 620 N N . ASN A 1 82 ? 9.458 1.903 -11.527 1.00 95.12 82 ASN A N 1
ATOM 621 C CA . ASN A 1 82 ? 9.137 1.221 -12.779 1.00 95.12 82 ASN A CA 1
ATOM 622 C C . ASN A 1 82 ? 9.144 2.185 -13.984 1.00 95.12 82 ASN A C 1
ATOM 624 O O . ASN A 1 82 ? 9.806 1.937 -14.991 1.00 95.12 82 ASN A O 1
ATOM 628 N N . MET A 1 83 ? 8.519 3.360 -13.847 1.00 93.88 83 MET A N 1
ATOM 629 C CA . MET A 1 83 ? 8.562 4.410 -14.875 1.00 93.88 83 MET A CA 1
ATOM 630 C C . MET A 1 83 ? 9.987 4.910 -15.147 1.00 93.88 83 MET A C 1
ATOM 632 O O . MET A 1 83 ? 10.322 5.246 -16.285 1.00 93.88 83 MET A O 1
ATOM 636 N N . TRP A 1 84 ? 10.837 4.987 -14.120 1.00 93.94 84 TRP A N 1
ATOM 637 C CA . TRP A 1 84 ? 12.245 5.340 -14.290 1.00 93.94 84 TRP A CA 1
ATOM 638 C C . TRP A 1 84 ? 13.014 4.257 -15.063 1.00 93.94 84 TRP A C 1
ATOM 640 O O . TRP A 1 84 ? 13.756 4.603 -15.983 1.00 93.94 84 TRP A O 1
ATOM 650 N N . LEU A 1 85 ? 12.782 2.970 -14.776 1.00 93.31 85 LEU A N 1
ATOM 651 C CA . LEU A 1 85 ? 13.373 1.853 -15.526 1.00 93.31 85 LEU A CA 1
ATOM 652 C C . LEU A 1 85 ? 12.982 1.891 -17.007 1.00 93.31 85 LEU A C 1
ATOM 654 O O . LEU A 1 85 ? 13.854 1.810 -17.872 1.00 93.31 85 LEU A O 1
ATOM 658 N N . ALA A 1 86 ? 11.699 2.107 -17.311 1.00 88.69 86 ALA A N 1
ATOM 659 C CA . ALA A 1 86 ? 11.206 2.188 -18.689 1.00 88.69 86 ALA A CA 1
ATOM 660 C C . ALA A 1 86 ? 11.899 3.298 -19.506 1.00 88.69 86 ALA A C 1
ATOM 662 O O . ALA A 1 86 ? 12.174 3.145 -20.701 1.00 88.69 86 ALA A O 1
ATOM 663 N N . ARG A 1 87 ? 12.250 4.417 -18.855 1.00 89.56 87 ARG A N 1
ATOM 664 C CA . ARG A 1 87 ? 13.014 5.507 -19.486 1.00 89.56 87 ARG A CA 1
ATOM 665 C C . ARG A 1 87 ? 14.467 5.139 -19.766 1.00 89.56 87 ARG A C 1
ATOM 667 O O . ARG A 1 87 ? 15.030 5.677 -20.712 1.00 89.56 87 ARG A O 1
ATOM 674 N N . GLN A 1 88 ? 15.072 4.271 -18.959 1.00 85.25 88 GLN A N 1
ATOM 675 C CA . GLN A 1 88 ? 16.448 3.817 -19.175 1.00 85.25 88 GLN A CA 1
ATOM 676 C C . GLN A 1 88 ? 16.530 2.852 -20.357 1.00 85.25 88 GLN A C 1
ATOM 678 O O . GLN A 1 88 ? 17.462 2.961 -21.142 1.00 85.25 88 GLN A O 1
ATOM 683 N N . VAL A 1 89 ? 15.524 1.988 -20.526 1.00 79.19 89 VAL A N 1
ATOM 684 C CA . VAL A 1 89 ? 15.406 1.092 -21.691 1.00 79.19 89 VAL A CA 1
ATOM 685 C C . VAL A 1 89 ? 15.202 1.880 -22.990 1.00 79.19 89 VAL A C 1
ATOM 687 O O . VAL A 1 89 ? 15.731 1.508 -24.025 1.00 79.19 89 VAL A O 1
ATOM 690 N N . SER A 1 90 ? 14.461 2.992 -22.946 1.00 71.50 90 SER A N 1
ATOM 691 C CA . SER A 1 90 ? 14.160 3.805 -24.140 1.00 71.50 90 SER A CA 1
ATOM 692 C C . SER A 1 90 ? 15.332 4.666 -24.637 1.00 71.50 90 SER A C 1
ATOM 694 O O . SER A 1 90 ? 15.211 5.312 -25.676 1.00 71.50 90 SER A O 1
ATOM 696 N N . LYS A 1 91 ? 16.426 4.757 -23.872 1.00 63.47 91 LYS A N 1
ATOM 697 C CA . LYS A 1 91 ? 17.622 5.540 -24.224 1.00 63.47 91 LYS A CA 1
ATOM 698 C C . LYS A 1 91 ? 18.719 4.708 -24.900 1.00 63.47 91 LYS A C 1
ATOM 700 O O . LYS A 1 91 ? 19.701 5.307 -25.336 1.00 63.47 91 LYS A O 1
ATOM 705 N N . ASP A 1 92 ? 18.552 3.388 -24.968 1.00 56.16 92 ASP A N 1
ATOM 706 C CA . ASP A 1 92 ? 19.469 2.438 -25.615 1.00 56.16 92 ASP A CA 1
ATOM 707 C C . ASP A 1 92 ? 18.936 1.977 -26.981 1.00 56.16 92 ASP A C 1
ATOM 709 O O . ASP A 1 92 ? 19.766 1.762 -27.892 1.00 56.16 92 ASP A O 1
#

pLDDT: mean 91.43, std 10.73, range [46.06, 97.75]

Organism: NCBI:txid626887